Protein AF-A0A9D9VED2-F1 (afdb_monomer)

Nearest PDB structures (foldseek):
  8ybr-assembly1_C  TM=3.752E-01  e=8.261E-01  Pseudomonas syringae
  3rty-assembly4_H  TM=2.105E-01  e=1.474E+00  Drosophila melanogaster
  6ohh-assembly1_A  TM=1.531E-01  e=5.267E+00  synthetic construct

Mean predicted aligned error: 11.18 Å

Secondary structure (DSSP, 8-state):
--------S----B-SSS-BHHHHHHHHSGGG-SS-TTPEEEEEEEE----TT--PPPEEEEEEE-SSS-HHHHHHHHHHHHHHTT-EE---S---TTEEEEEEE-SSS-EEEEEEEEE-TT-TTS-SS--SS-EEEEEE-

Structure (mmCIF, N/CA/C/O backbone):
data_AF-A0A9D9VED2-F1
#
_entry.id   AF-A0A9D9VED2-F1
#
loop_
_atom_site.group_PDB
_atom_site.id
_atom_site.type_symbol
_atom_site.label_atom_id
_atom_site.label_alt_id
_atom_site.label_comp_id
_atom_site.label_asym_id
_atom_site.label_entity_id
_atom_site.label_seq_id
_atom_site.pdbx_PDB_ins_code
_atom_site.Cartn_x
_atom_site.Cartn_y
_atom_site.Cartn_z
_atom_site.occupancy
_atom_site.B_iso_or_equiv
_atom_site.auth_seq_id
_atom_site.auth_comp_id
_atom_site.auth_asym_id
_atom_site.auth_atom_id
_atom_site.pdbx_PDB_model_num
ATOM 1 N N . MET A 1 1 ? 31.893 -2.737 -38.305 1.00 35.03 1 MET A N 1
ATOM 2 C CA . MET A 1 1 ? 32.298 -2.049 -37.062 1.00 35.03 1 MET A CA 1
ATOM 3 C C . MET A 1 1 ? 31.353 -0.875 -36.892 1.00 35.03 1 MET A C 1
ATOM 5 O O . MET A 1 1 ? 31.390 0.013 -37.730 1.00 35.03 1 MET A O 1
ATOM 9 N N . ALA A 1 2 ? 30.441 -0.919 -35.923 1.00 29.81 2 ALA A N 1
ATOM 10 C CA . ALA A 1 2 ? 29.521 0.184 -35.650 1.00 29.81 2 ALA A CA 1
ATOM 11 C C . ALA A 1 2 ? 29.856 0.742 -34.266 1.00 29.81 2 ALA A C 1
ATOM 13 O O . ALA A 1 2 ? 29.994 -0.019 -33.311 1.00 29.81 2 ALA A O 1
ATOM 14 N N . ALA A 1 3 ? 30.094 2.050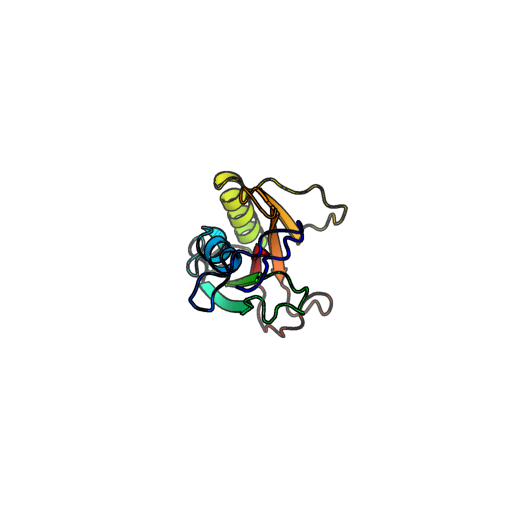 -34.223 1.00 29.94 3 ALA A N 1
ATOM 15 C CA . ALA A 1 3 ? 30.607 2.775 -33.077 1.00 29.94 3 ALA A CA 1
ATOM 16 C C . ALA A 1 3 ? 29.534 2.946 -31.995 1.00 29.94 3 ALA A C 1
ATOM 18 O O . ALA A 1 3 ? 28.410 3.363 -32.271 1.00 29.94 3 ALA A O 1
ATOM 19 N N . THR A 1 4 ? 29.923 2.645 -30.761 1.00 30.78 4 THR A N 1
ATOM 20 C CA . THR A 1 4 ? 29.185 2.950 -29.538 1.00 30.78 4 THR A CA 1
ATOM 21 C C . THR A 1 4 ? 29.166 4.464 -29.322 1.00 30.78 4 THR A C 1
ATOM 23 O O . THR A 1 4 ? 30.215 5.067 -29.102 1.00 30.78 4 THR A O 1
ATOM 26 N N . LEU A 1 5 ? 27.981 5.073 -29.347 1.00 32.12 5 LEU A N 1
ATOM 27 C CA . LEU A 1 5 ? 27.747 6.399 -28.776 1.00 32.12 5 LEU A CA 1
ATOM 28 C C . LEU A 1 5 ? 27.272 6.207 -27.334 1.00 32.12 5 LEU A C 1
ATOM 30 O O . LEU A 1 5 ? 26.149 5.778 -27.085 1.00 32.12 5 LEU A O 1
ATOM 34 N N . ILE A 1 6 ? 28.178 6.469 -26.394 1.00 38.44 6 ILE A N 1
ATOM 35 C CA . ILE A 1 6 ? 27.895 6.512 -24.960 1.00 38.44 6 ILE A CA 1
ATOM 36 C C . ILE A 1 6 ? 27.317 7.897 -24.672 1.00 38.44 6 ILE A C 1
ATOM 38 O O . ILE A 1 6 ? 28.040 8.888 -24.735 1.00 38.44 6 ILE A O 1
ATOM 42 N N . TYR A 1 7 ? 26.023 7.963 -24.368 1.00 33.22 7 TYR A N 1
ATOM 43 C CA . TYR A 1 7 ? 25.433 9.098 -23.665 1.00 33.22 7 TYR A CA 1
ATOM 44 C C . TYR A 1 7 ? 25.110 8.647 -22.241 1.00 33.22 7 TYR A C 1
ATOM 46 O O . TYR A 1 7 ? 24.286 7.761 -22.023 1.00 33.22 7 TYR A O 1
ATOM 54 N N . GLU A 1 8 ? 25.815 9.235 -21.276 1.00 38.09 8 GLU A N 1
ATOM 55 C CA . GLU A 1 8 ? 25.584 9.071 -19.843 1.00 38.09 8 GLU A CA 1
ATOM 56 C C . GLU A 1 8 ? 24.316 9.827 -19.423 1.00 38.09 8 GLU A C 1
ATOM 58 O O . GLU A 1 8 ? 24.372 10.955 -18.952 1.00 38.09 8 GLU A O 1
ATOM 63 N N . PHE A 1 9 ? 23.156 9.203 -19.591 1.00 34.84 9 PHE A N 1
ATOM 64 C CA . PHE A 1 9 ? 21.952 9.521 -18.827 1.00 34.84 9 PHE A CA 1
ATOM 65 C C . PHE A 1 9 ? 21.271 8.195 -18.492 1.00 34.84 9 PHE A C 1
ATOM 67 O O . PHE A 1 9 ? 20.938 7.446 -19.401 1.00 34.84 9 PHE A O 1
ATOM 74 N N . GLY A 1 10 ? 21.159 7.899 -17.191 1.00 36.31 10 GLY A N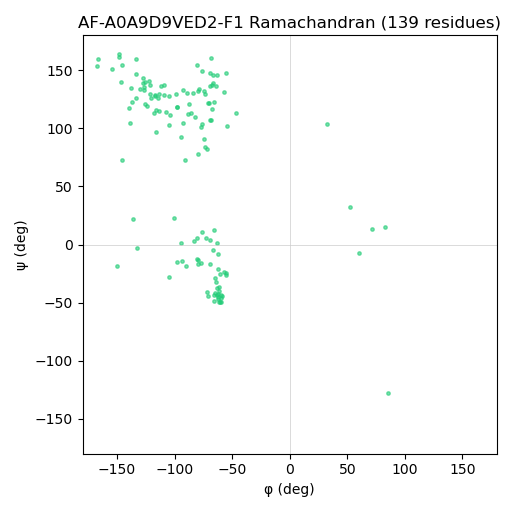 1
ATOM 75 C CA . GLY A 1 10 ? 20.376 6.820 -16.569 1.00 36.31 10 GLY A CA 1
ATOM 76 C C . GLY A 1 10 ? 20.216 5.528 -17.375 1.00 36.31 10 GLY A C 1
ATOM 77 O O . GLY A 1 10 ? 19.376 5.450 -18.265 1.00 36.31 10 GLY A O 1
ATOM 78 N N . ARG A 1 11 ? 20.960 4.472 -17.018 1.00 38.06 11 ARG A N 1
ATOM 79 C CA . ARG A 1 11 ? 20.731 3.119 -17.551 1.00 38.06 11 ARG A CA 1
ATOM 80 C C . ARG A 1 11 ? 19.270 2.704 -17.322 1.00 38.06 11 ARG A C 1
ATOM 82 O O . ARG A 1 11 ? 18.910 2.291 -16.225 1.00 38.06 11 ARG A O 1
ATOM 89 N N . ILE A 1 12 ? 18.445 2.777 -18.367 1.00 46.94 12 ILE A N 1
ATOM 90 C CA . ILE A 1 12 ? 17.149 2.101 -18.403 1.00 46.94 12 ILE A CA 1
ATOM 91 C C . ILE A 1 12 ? 17.449 0.632 -18.662 1.00 46.94 12 ILE A C 1
ATOM 93 O O . ILE A 1 12 ? 17.820 0.216 -19.760 1.00 46.94 12 ILE A O 1
ATOM 97 N N . ASP A 1 13 ? 17.336 -0.138 -17.596 1.00 44.59 13 ASP A N 1
ATOM 98 C CA . ASP A 1 13 ? 17.663 -1.550 -17.543 1.00 44.59 13 ASP A CA 1
ATOM 99 C C . ASP A 1 13 ? 16.484 -2.345 -18.150 1.00 44.59 13 ASP A C 1
ATOM 101 O O . ASP A 1 13 ? 15.595 -2.862 -17.463 1.00 44.59 13 ASP A O 1
ATOM 105 N N . MET A 1 14 ? 16.414 -2.349 -19.486 1.00 44.16 14 MET A N 1
ATOM 106 C CA . MET A 1 14 ? 15.484 -3.183 -20.246 1.00 44.16 14 MET A CA 1
ATOM 107 C C . MET A 1 14 ? 16.032 -4.609 -20.267 1.00 44.16 14 MET A C 1
ATOM 109 O O . MET A 1 14 ? 16.951 -4.931 -21.022 1.00 44.16 14 MET A O 1
ATOM 113 N N . GLY A 1 15 ? 15.475 -5.480 -19.424 1.00 40.00 15 GLY A N 1
ATOM 114 C CA . GLY A 1 15 ? 15.687 -6.915 -19.568 1.00 40.00 15 GLY A CA 1
ATOM 115 C C . GLY A 1 15 ? 15.285 -7.368 -20.977 1.00 40.00 15 GLY A C 1
ATOM 116 O O . GLY A 1 15 ? 14.347 -6.839 -21.566 1.00 40.00 15 GLY A O 1
ATOM 117 N N . ILE A 1 16 ? 15.974 -8.378 -21.510 1.00 40.00 16 ILE A N 1
ATOM 118 C CA . ILE A 1 16 ? 15.874 -8.881 -22.900 1.00 40.00 16 ILE A CA 1
ATOM 119 C C . ILE A 1 16 ? 14.490 -9.524 -23.223 1.00 40.00 16 ILE A C 1
ATOM 121 O O . ILE A 1 16 ? 14.299 -10.147 -24.259 1.00 40.00 16 ILE A O 1
ATOM 125 N N . TRP A 1 17 ? 13.479 -9.338 -22.370 1.00 43.38 17 TRP A N 1
ATOM 126 C CA . TRP A 1 17 ? 12.126 -9.880 -22.507 1.00 43.38 17 TRP A CA 1
ATOM 127 C C . TRP A 1 17 ? 11.082 -8.898 -21.958 1.00 43.38 17 TRP A C 1
ATOM 129 O O . TRP A 1 17 ? 10.551 -9.126 -20.880 1.00 43.38 17 TRP A O 1
ATOM 139 N N . GLY A 1 18 ? 10.822 -7.790 -22.661 1.00 53.09 18 GLY A N 1
ATOM 140 C CA . GLY A 1 18 ? 9.582 -6.988 -22.574 1.00 53.09 18 GLY A CA 1
ATOM 141 C C . GLY A 1 18 ? 9.167 -6.348 -21.234 1.00 53.09 18 GLY A C 1
ATOM 142 O O . GLY A 1 18 ? 8.221 -5.571 -21.225 1.00 53.09 18 GLY A O 1
ATOM 143 N N . GLU A 1 19 ? 9.837 -6.631 -20.118 1.00 63.28 19 GLU A N 1
ATOM 144 C CA . GLU A 1 19 ? 9.519 -6.119 -18.783 1.00 63.28 19 GLU A CA 1
ATOM 145 C C . GLU A 1 19 ? 10.712 -5.330 -18.228 1.00 63.28 19 GLU A C 1
ATOM 147 O O . GLU A 1 19 ? 11.836 -5.844 -18.159 1.00 63.28 19 GLU A O 1
ATOM 152 N N . SER A 1 20 ? 10.469 -4.081 -17.819 1.00 72.50 20 SER A N 1
ATOM 153 C CA . SER A 1 20 ? 11.493 -3.233 -17.209 1.00 72.50 20 SER A CA 1
ATOM 154 C C . SER A 1 20 ? 11.915 -3.783 -15.844 1.00 72.50 20 SER A C 1
ATOM 156 O O . SER A 1 20 ? 11.097 -4.319 -15.090 1.00 72.50 20 SER A O 1
ATOM 158 N N . ASN A 1 21 ? 13.192 -3.617 -15.477 1.00 74.25 21 ASN A N 1
ATOM 159 C CA . ASN A 1 21 ? 13.644 -3.962 -14.123 1.00 74.25 21 ASN A CA 1
ATOM 160 C C . ASN A 1 21 ? 12.852 -3.210 -13.042 1.00 74.25 21 ASN A C 1
ATOM 162 O O . ASN A 1 21 ? 12.697 -3.721 -11.935 1.00 74.25 21 ASN A O 1
ATOM 166 N N . SER A 1 22 ? 12.270 -2.061 -13.388 1.00 75.88 22 SER A N 1
ATOM 167 C CA . SER A 1 22 ? 11.378 -1.318 -12.510 1.00 75.88 22 SER A CA 1
ATOM 168 C C . SER A 1 22 ? 10.083 -2.034 -12.185 1.00 75.88 22 SER A C 1
ATOM 170 O O . SER A 1 22 ? 9.780 -2.194 -11.008 1.00 75.88 22 SER A O 1
ATOM 172 N N . MET A 1 23 ? 9.371 -2.573 -13.175 1.00 81.62 23 MET A N 1
ATOM 173 C CA . MET A 1 23 ? 8.160 -3.354 -12.896 1.00 81.62 23 MET A CA 1
ATOM 174 C C . MET A 1 23 ? 8.449 -4.590 -12.045 1.00 81.62 23 MET A C 1
ATOM 176 O O . MET A 1 23 ? 7.678 -4.912 -11.141 1.00 81.62 23 MET A O 1
ATOM 180 N N . LYS A 1 24 ? 9.598 -5.242 -12.264 1.00 80.75 24 LYS A N 1
ATOM 181 C CA . LYS A 1 24 ? 10.028 -6.376 -11.433 1.00 80.75 24 LYS A CA 1
ATOM 182 C C . LYS A 1 24 ? 10.240 -5.973 -9.980 1.00 80.75 24 LYS A C 1
ATOM 184 O O . LYS A 1 24 ? 9.826 -6.704 -9.086 1.00 80.75 24 LYS A O 1
ATOM 189 N N . GLN A 1 25 ? 10.868 -4.822 -9.740 1.00 80.81 25 GLN A N 1
ATOM 190 C CA . GLN A 1 25 ? 11.063 -4.303 -8.387 1.00 80.81 25 GLN A CA 1
ATOM 191 C C . GLN A 1 25 ? 9.737 -3.923 -7.725 1.00 80.81 25 GLN A C 1
ATOM 193 O O . GLN A 1 25 ? 9.526 -4.294 -6.574 1.00 80.81 25 GLN A O 1
ATOM 198 N N . LEU A 1 26 ? 8.830 -3.260 -8.451 1.00 85.31 26 LEU A N 1
ATOM 199 C CA . LEU A 1 26 ? 7.509 -2.898 -7.930 1.00 85.31 26 LEU A CA 1
ATOM 200 C C . LEU A 1 26 ? 6.717 -4.147 -7.524 1.00 85.31 26 LEU A C 1
ATOM 202 O O . LEU A 1 26 ? 6.248 -4.230 -6.395 1.00 85.31 26 LEU A O 1
ATOM 206 N N . ARG A 1 27 ? 6.642 -5.161 -8.395 1.00 86.12 27 ARG A N 1
ATOM 207 C CA . ARG A 1 27 ? 5.948 -6.434 -8.116 1.00 86.12 27 ARG A CA 1
ATOM 208 C C . ARG A 1 27 ? 6.585 -7.243 -6.988 1.00 86.12 27 ARG A C 1
ATOM 210 O O . ARG A 1 27 ? 5.897 -8.021 -6.330 1.00 86.12 27 ARG A O 1
ATOM 217 N N . ALA A 1 28 ? 7.893 -7.100 -6.789 1.00 86.62 28 ALA A N 1
ATOM 218 C CA . ALA A 1 28 ? 8.608 -7.769 -5.711 1.00 86.62 28 ALA A CA 1
ATOM 219 C C . ALA A 1 28 ? 8.384 -7.104 -4.342 1.00 86.62 28 ALA A C 1
ATOM 221 O O . ALA A 1 28 ? 8.673 -7.739 -3.323 1.00 86.62 28 ALA A O 1
ATOM 222 N N . ASP A 1 29 ? 7.882 -5.863 -4.286 1.00 88.00 29 ASP A N 1
ATOM 223 C CA . ASP A 1 29 ? 7.624 -5.211 -3.005 1.00 88.00 29 ASP A CA 1
ATOM 224 C C . ASP A 1 29 ? 6.469 -5.910 -2.255 1.00 88.00 29 ASP A C 1
ATOM 226 O O . ASP A 1 29 ? 5.443 -6.248 -2.856 1.00 88.00 29 ASP A O 1
ATOM 230 N N . PRO A 1 30 ? 6.587 -6.133 -0.931 1.00 87.31 30 PRO A N 1
ATOM 231 C CA . PRO A 1 30 ? 5.531 -6.763 -0.141 1.00 87.31 30 PRO A CA 1
ATOM 232 C C . PRO A 1 30 ? 4.164 -6.072 -0.230 1.00 87.31 30 PRO A C 1
ATOM 234 O O . PRO A 1 30 ? 3.145 -6.743 -0.059 1.00 87.31 30 PRO A O 1
ATOM 237 N N . LEU A 1 31 ? 4.125 -4.768 -0.519 1.00 89.62 31 LEU A N 1
ATOM 238 C CA . LEU A 1 31 ? 2.891 -3.994 -0.680 1.00 89.62 31 LEU A CA 1
ATOM 239 C C . LEU A 1 31 ? 2.222 -4.170 -2.049 1.00 89.62 31 LEU A C 1
ATOM 241 O O . LEU A 1 31 ? 1.051 -3.828 -2.201 1.00 89.62 31 LEU A O 1
ATOM 245 N N . ALA A 1 32 ? 2.917 -4.754 -3.028 1.00 86.38 32 ALA A N 1
ATOM 246 C CA . ALA A 1 32 ? 2.342 -5.133 -4.317 1.00 86.38 32 ALA A CA 1
ATOM 247 C C . ALA A 1 32 ? 1.617 -6.490 -4.271 1.00 86.38 32 ALA A C 1
ATOM 249 O O . ALA A 1 32 ? 1.140 -6.987 -5.291 1.00 86.38 32 ALA A O 1
ATOM 250 N N . LYS A 1 33 ? 1.528 -7.142 -3.108 1.00 87.44 33 LYS A N 1
ATOM 251 C CA . LYS A 1 33 ? 0.828 -8.424 -3.002 1.00 87.44 33 LYS A CA 1
ATOM 252 C C . LYS A 1 33 ? -0.677 -8.241 -3.171 1.00 87.44 33 LYS A C 1
ATOM 254 O O . LYS A 1 33 ? -1.292 -7.381 -2.553 1.00 87.44 33 LYS A O 1
ATOM 259 N N . LYS A 1 34 ? -1.280 -9.143 -3.948 1.00 82.00 34 LYS A N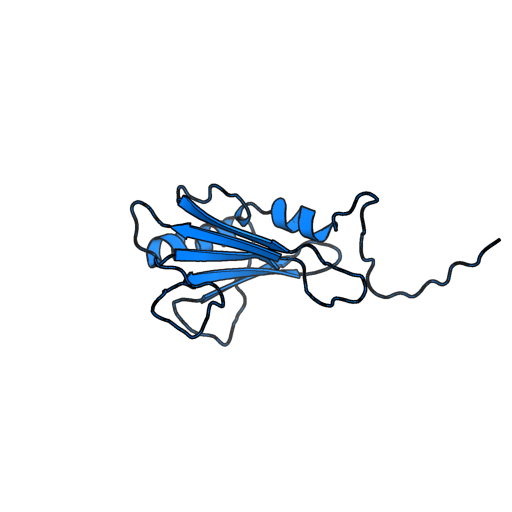 1
ATOM 260 C CA . LYS A 1 34 ? -2.736 -9.225 -4.160 1.00 82.00 34 LYS A CA 1
ATOM 261 C C . LYS A 1 34 ? -3.506 -9.685 -2.917 1.00 82.00 34 LYS A C 1
ATOM 263 O O . LYS A 1 34 ? -4.712 -9.489 -2.841 1.00 82.00 34 LYS A O 1
ATOM 268 N N . ASP A 1 35 ? -2.809 -10.273 -1.950 1.00 82.81 35 ASP A N 1
ATOM 269 C CA . ASP A 1 35 ? -3.316 -10.565 -0.611 1.00 82.81 35 ASP A CA 1
ATOM 270 C C . ASP A 1 35 ? -2.499 -9.746 0.395 1.00 82.81 35 ASP A C 1
ATOM 272 O O . ASP A 1 35 ? -1.369 -10.106 0.741 1.00 82.81 35 ASP A O 1
ATOM 276 N N . LEU A 1 36 ? -3.042 -8.590 0.783 1.00 87.38 36 LEU A N 1
ATOM 277 C CA . LEU A 1 36 ? -2.397 -7.646 1.687 1.00 87.38 36 LEU A CA 1
ATOM 278 C C . LEU A 1 36 ? -3.187 -7.567 2.993 1.00 87.38 36 LEU A C 1
ATOM 280 O O . LEU A 1 36 ? -4.330 -7.111 3.014 1.00 87.38 36 LEU A O 1
ATOM 284 N N . LEU A 1 37 ? -2.560 -8.003 4.091 1.00 90.38 37 LEU A N 1
ATOM 285 C CA . LEU A 1 37 ? -3.080 -7.881 5.462 1.00 90.38 37 LEU A CA 1
ATOM 286 C C . LEU A 1 37 ? -4.515 -8.430 5.643 1.00 90.38 37 LEU A C 1
ATOM 288 O O . LEU A 1 37 ? -5.299 -7.916 6.444 1.00 90.38 37 LEU A O 1
ATOM 292 N N . GLY A 1 38 ? -4.876 -9.476 4.888 1.00 86.38 38 GLY A N 1
ATOM 293 C CA . GLY A 1 38 ? -6.198 -10.111 4.938 1.00 86.38 38 GLY A CA 1
ATOM 2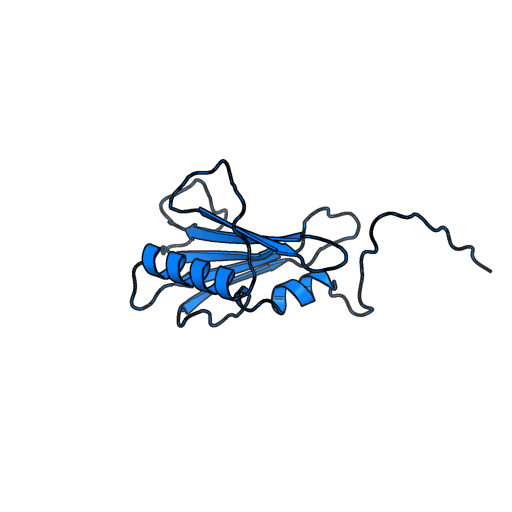94 C C . GLY A 1 38 ? -7.335 -9.270 4.344 1.00 86.38 38 GLY A C 1
ATOM 295 O O . GLY A 1 38 ? -8.512 -9.582 4.562 1.00 86.38 38 GLY A O 1
ATOM 296 N N . MET A 1 39 ? -7.013 -8.198 3.615 1.00 89.06 39 MET A N 1
ATOM 297 C CA . MET A 1 39 ? -7.988 -7.400 2.875 1.00 89.06 39 MET A CA 1
ATOM 298 C C . MET A 1 39 ? -8.339 -8.055 1.535 1.00 89.06 39 MET A C 1
ATOM 300 O O . MET A 1 39 ? -7.558 -8.811 0.962 1.00 89.06 39 MET A O 1
ATOM 304 N N . VAL A 1 40 ? -9.530 -7.760 1.011 1.00 88.75 40 VAL A N 1
ATOM 305 C CA . VAL A 1 40 ? -9.959 -8.271 -0.300 1.00 88.75 40 VAL A CA 1
ATOM 306 C C . VAL A 1 40 ? -9.488 -7.329 -1.387 1.00 88.75 40 VAL A C 1
ATOM 308 O O . VAL A 1 40 ? -9.901 -6.174 -1.403 1.00 88.75 40 VAL A O 1
ATOM 311 N N . LEU A 1 41 ? -8.689 -7.827 -2.325 1.00 88.56 41 LEU A N 1
ATOM 312 C CA . LEU A 1 41 ? -8.401 -7.104 -3.557 1.00 88.56 41 LEU A CA 1
ATOM 313 C C . LEU A 1 41 ? -9.679 -6.971 -4.392 1.00 88.56 41 LEU A C 1
ATOM 315 O O . LEU A 1 41 ? -10.299 -7.975 -4.743 1.00 88.56 41 LEU A O 1
ATOM 319 N N . ILE A 1 42 ? -10.056 -5.736 -4.713 1.00 87.25 42 ILE A N 1
ATOM 320 C CA . ILE A 1 42 ? -11.216 -5.435 -5.564 1.00 87.25 42 ILE A CA 1
ATOM 321 C C . ILE A 1 42 ? -10.803 -5.001 -6.972 1.00 87.25 42 ILE A C 1
ATOM 323 O O . ILE A 1 42 ? -11.549 -5.236 -7.918 1.00 87.25 42 ILE A O 1
ATOM 327 N N . GLN A 1 43 ? -9.614 -4.413 -7.123 1.00 84.56 43 GLN A N 1
ATOM 328 C CA . GLN A 1 43 ? -9.052 -4.025 -8.414 1.00 84.56 43 GLN A CA 1
ATOM 329 C C . GLN A 1 43 ? -7.526 -3.982 -8.338 1.00 84.56 43 GLN A C 1
ATOM 331 O O . GLN A 1 43 ? -6.949 -3.717 -7.283 1.00 84.56 43 GLN A O 1
ATOM 336 N N . SER A 1 44 ? -6.889 -4.240 -9.475 1.00 84.94 44 SER A N 1
ATOM 337 C CA . SER A 1 44 ? -5.453 -4.133 -9.688 1.00 84.94 44 SER A CA 1
ATOM 338 C C . SER A 1 44 ? -5.222 -3.478 -11.040 1.00 84.94 44 SER A C 1
ATOM 340 O O . SER A 1 44 ? -5.910 -3.827 -12.001 1.00 84.94 44 SER A O 1
ATOM 342 N N . ASP A 1 45 ? -4.303 -2.524 -11.080 1.00 84.12 45 ASP A N 1
ATOM 343 C CA . ASP A 1 45 ? -3.836 -1.882 -12.299 1.00 84.12 45 ASP A CA 1
ATOM 344 C C . ASP A 1 45 ? -2.308 -1.905 -12.307 1.00 84.12 45 ASP A C 1
ATOM 346 O O . ASP A 1 45 ? -1.656 -1.668 -11.287 1.00 84.12 45 ASP A O 1
ATOM 350 N N . GLU A 1 46 ? -1.739 -2.278 -13.442 1.00 83.88 46 GLU A N 1
ATOM 351 C CA . GLU A 1 46 ? -0.302 -2.439 -13.613 1.00 83.88 46 GLU A CA 1
ATOM 352 C C . GLU A 1 46 ? 0.070 -1.872 -14.978 1.00 83.88 46 GLU A C 1
ATOM 354 O O . GLU A 1 46 ? -0.154 -2.514 -16.008 1.00 83.88 46 GLU A O 1
ATOM 359 N N . GLU A 1 47 ? 0.668 -0.686 -14.988 1.00 77.25 47 GLU A N 1
ATOM 360 C CA . GLU A 1 47 ? 1.114 -0.049 -16.220 1.00 77.25 47 GLU A CA 1
ATOM 361 C C . GLU A 1 47 ? 2.642 -0.153 -16.328 1.00 77.25 47 GLU A C 1
ATOM 363 O O . GLU A 1 47 ? 3.379 0.576 -15.652 1.00 77.25 47 GLU A O 1
ATOM 368 N N . PRO A 1 48 ? 3.160 -1.079 -17.161 1.00 71.06 48 PRO A N 1
ATOM 369 C CA . PRO A 1 48 ? 4.572 -1.083 -17.506 1.00 71.06 48 PRO A CA 1
ATOM 370 C C . PRO A 1 48 ? 4.881 0.137 -18.382 1.00 71.06 48 PRO A C 1
ATOM 372 O O . PRO A 1 48 ? 4.044 0.528 -19.193 1.00 71.06 48 PRO A O 1
ATOM 375 N N . ASN A 1 49 ? 6.091 0.702 -18.282 1.00 65.44 49 ASN A N 1
ATOM 376 C CA . ASN A 1 49 ? 6.546 1.768 -19.191 1.00 65.44 49 ASN A CA 1
ATOM 377 C C . ASN A 1 49 ? 6.240 1.396 -20.647 1.00 65.44 49 ASN A C 1
ATOM 379 O O . ASN A 1 49 ? 6.828 0.446 -21.168 1.00 65.44 49 ASN A O 1
ATOM 383 N N . GLN A 1 50 ? 5.327 2.125 -21.295 1.00 53.38 50 GLN A N 1
ATOM 384 C CA . GLN A 1 50 ? 4.823 1.724 -22.610 1.00 53.38 50 GLN A CA 1
ATOM 385 C C . GLN A 1 50 ? 5.774 2.082 -23.767 1.00 53.38 50 GLN A C 1
ATOM 387 O O . GLN A 1 50 ? 5.665 1.484 -24.836 1.00 53.38 50 GLN A O 1
ATOM 392 N N . SER A 1 51 ? 6.759 2.977 -23.583 1.00 51.16 51 SER A N 1
ATOM 393 C CA . SER A 1 51 ? 7.725 3.327 -24.639 1.00 51.16 51 SER A CA 1
ATOM 394 C C . SER A 1 51 ? 8.943 4.116 -24.133 1.00 51.16 51 SER A C 1
ATOM 396 O O . SER A 1 51 ? 8.870 4.788 -23.112 1.00 51.16 51 SER A O 1
ATOM 398 N N . PHE A 1 52 ? 10.045 4.118 -24.902 1.00 44.62 52 PHE A N 1
ATOM 399 C CA . PHE A 1 52 ? 11.216 5.006 -24.723 1.00 44.62 52 PHE A CA 1
ATOM 400 C C . PHE A 1 52 ? 10.846 6.503 -24.723 1.00 44.62 52 PHE A C 1
ATOM 402 O O . PHE A 1 52 ? 11.575 7.317 -24.163 1.00 44.62 52 PHE A O 1
ATOM 409 N N . MET A 1 53 ? 9.725 6.860 -25.360 1.00 49.41 53 MET A N 1
ATOM 410 C CA . MET A 1 53 ? 9.218 8.236 -25.440 1.00 49.41 53 MET A CA 1
ATOM 411 C C . MET A 1 53 ? 8.195 8.579 -24.347 1.00 49.41 53 MET A C 1
ATOM 413 O O . MET A 1 53 ? 7.898 9.759 -24.159 1.00 49.41 53 MET A O 1
ATOM 417 N N . ASP A 1 54 ? 7.656 7.583 -23.638 1.00 49.41 54 ASP A N 1
ATOM 418 C CA . ASP A 1 54 ? 6.687 7.815 -22.571 1.00 49.41 54 ASP A CA 1
ATOM 419 C C . ASP A 1 54 ? 7.421 8.031 -21.250 1.00 49.41 54 ASP A C 1
ATOM 421 O O . ASP A 1 54 ? 8.027 7.127 -20.682 1.00 49.41 54 ASP A O 1
ATOM 425 N N . LEU A 1 55 ? 7.340 9.263 -20.746 1.00 52.06 55 LEU A N 1
ATOM 426 C CA . LEU A 1 55 ? 7.874 9.677 -19.445 1.00 52.06 55 LEU A CA 1
ATOM 427 C C . LEU A 1 55 ? 7.052 9.143 -18.259 1.00 52.06 55 LEU A C 1
ATOM 429 O O . LEU A 1 55 ? 7.304 9.542 -17.120 1.00 52.06 55 LEU A O 1
ATOM 433 N N . GLN A 1 56 ? 6.042 8.301 -18.496 1.00 59.31 56 GLN A N 1
ATOM 434 C CA . GLN A 1 56 ? 5.269 7.735 -17.399 1.00 59.31 56 GLN A CA 1
ATOM 435 C C . GLN A 1 56 ? 6.124 6.735 -16.632 1.00 59.31 56 GLN A C 1
ATOM 437 O O . GLN A 1 56 ? 6.656 5.783 -17.193 1.00 59.31 56 GLN A O 1
ATOM 442 N N . THR A 1 57 ? 6.272 7.003 -15.338 1.00 71.25 57 THR A N 1
ATOM 443 C CA . THR A 1 57 ? 6.898 6.103 -14.376 1.00 71.25 57 THR A CA 1
ATOM 444 C C . THR A 1 57 ? 6.048 4.834 -14.270 1.00 71.25 57 THR A C 1
ATOM 446 O O . THR A 1 57 ? 4.818 4.947 -14.200 1.00 71.25 57 THR A O 1
ATOM 449 N N . PRO A 1 58 ? 6.669 3.643 -14.256 1.00 78.06 58 PRO A N 1
ATOM 450 C CA . PRO A 1 58 ? 5.914 2.406 -14.160 1.00 78.06 58 PRO A CA 1
ATOM 451 C C . PRO A 1 58 ? 5.189 2.387 -12.820 1.00 78.06 58 PRO A C 1
ATOM 453 O O . PRO A 1 58 ? 5.719 2.903 -11.836 1.00 78.06 58 PRO A O 1
ATOM 456 N N . HIS A 1 59 ? 3.991 1.812 -12.764 1.00 81.31 59 HIS A N 1
ATOM 457 C CA . HIS A 1 59 ? 3.253 1.780 -11.508 1.00 81.31 59 HIS A CA 1
ATOM 458 C C . HIS A 1 59 ? 2.423 0.522 -11.303 1.00 81.31 59 HIS A C 1
ATOM 460 O O . HIS A 1 59 ? 2.012 -0.158 -12.244 1.00 81.31 59 HIS A O 1
ATOM 466 N N . VAL A 1 60 ? 2.194 0.230 -10.024 1.00 85.19 60 VAL A N 1
ATOM 467 C CA . VAL A 1 60 ? 1.304 -0.828 -9.550 1.00 85.19 60 VAL A CA 1
ATOM 468 C C . VAL A 1 60 ? 0.315 -0.205 -8.580 1.00 85.19 60 VAL A C 1
ATOM 470 O O . VAL A 1 60 ? 0.709 0.352 -7.555 1.00 85.19 60 VAL A O 1
ATOM 473 N N . ASP A 1 61 ? -0.967 -0.319 -8.901 1.00 87.25 61 ASP A N 1
ATOM 474 C CA . ASP A 1 61 ? -2.074 0.149 -8.085 1.00 87.25 61 ASP A CA 1
ATOM 475 C C . ASP A 1 61 ? -2.949 -1.022 -7.643 1.00 87.25 61 ASP A C 1
ATOM 477 O O . ASP A 1 61 ? -3.424 -1.820 -8.450 1.00 87.25 61 ASP A O 1
ATOM 481 N N . HIS A 1 62 ? -3.214 -1.099 -6.343 1.00 89.12 62 HIS A N 1
ATOM 482 C CA . HIS A 1 62 ? -4.135 -2.069 -5.767 1.00 89.12 62 HIS A CA 1
ATOM 483 C C . HIS A 1 62 ? -5.181 -1.383 -4.906 1.00 89.12 62 HIS A C 1
ATOM 485 O O . HIS A 1 62 ? -4.850 -0.572 -4.043 1.00 89.12 62 HIS A O 1
ATOM 491 N N . TRP A 1 63 ? -6.441 -1.762 -5.102 1.00 89.62 63 TRP A N 1
ATOM 492 C CA . TRP A 1 63 ? -7.560 -1.314 -4.283 1.00 89.62 63 TRP A CA 1
ATOM 493 C C . TRP A 1 63 ? -8.053 -2.465 -3.425 1.00 89.62 63 TRP A C 1
ATOM 495 O O . TRP A 1 63 ? -8.357 -3.550 -3.931 1.00 89.62 63 TRP A O 1
ATOM 505 N N . PHE A 1 64 ? -8.161 -2.210 -2.127 1.00 88.88 64 PHE A N 1
ATOM 506 C CA . PHE A 1 64 ? -8.515 -3.203 -1.128 1.00 88.88 64 PHE A CA 1
ATOM 507 C C . PHE A 1 64 ? -9.769 -2.811 -0.352 1.00 88.88 64 PHE A C 1
ATOM 509 O O . PHE A 1 64 ? -9.920 -1.673 0.098 1.00 88.88 64 PHE A O 1
ATOM 516 N N . LEU A 1 65 ? -10.645 -3.789 -0.139 1.00 88.38 65 LEU A N 1
ATOM 517 C CA . LEU A 1 65 ? -11.782 -3.691 0.762 1.00 88.38 65 LEU A CA 1
ATOM 518 C C . LEU A 1 65 ? -11.424 -4.337 2.113 1.00 88.38 65 LEU A C 1
ATOM 520 O O . LEU A 1 65 ? -11.165 -5.550 2.163 1.00 88.38 65 LEU A O 1
ATOM 524 N N . PRO A 1 66 ? -11.428 -3.577 3.222 1.00 85.69 66 PRO A N 1
ATOM 525 C CA . PRO A 1 66 ? -11.267 -4.161 4.543 1.00 85.69 66 PRO A CA 1
ATOM 526 C C . PRO A 1 66 ? -12.524 -4.950 4.927 1.00 85.69 66 PRO A C 1
ATOM 528 O O . PRO A 1 66 ? -13.625 -4.411 4.965 1.00 85.69 66 PRO A O 1
ATOM 531 N N . LYS A 1 67 ? -12.371 -6.250 5.210 1.00 78.81 67 LYS A N 1
ATOM 532 C CA . LYS A 1 67 ? -13.503 -7.137 5.540 1.00 78.81 67 LYS A CA 1
ATOM 533 C C . LYS A 1 67 ? -14.114 -6.872 6.919 1.00 78.81 67 LYS A C 1
ATOM 535 O O . LYS A 1 67 ? -15.327 -6.924 7.055 1.00 78.81 67 LYS A O 1
ATOM 540 N N . ASN A 1 68 ? -13.274 -6.620 7.925 1.00 84.88 68 ASN A N 1
ATOM 541 C CA . ASN A 1 68 ? -13.666 -6.621 9.343 1.00 84.88 68 ASN A CA 1
ATOM 542 C C . ASN A 1 68 ? -13.093 -5.428 10.132 1.00 84.88 68 ASN A C 1
ATOM 544 O O . ASN A 1 68 ? -12.914 -5.531 11.342 1.00 84.88 68 ASN A O 1
ATOM 548 N N . LYS A 1 69 ? -12.719 -4.337 9.459 1.00 87.00 69 LYS A N 1
ATOM 549 C CA . LYS A 1 69 ? -12.089 -3.164 10.088 1.00 87.00 69 LYS A CA 1
ATOM 550 C C . LYS A 1 69 ? -12.471 -1.885 9.354 1.00 87.00 69 LYS A C 1
ATOM 552 O O . LYS A 1 69 ? -12.920 -1.953 8.206 1.00 87.00 69 LYS A O 1
ATOM 557 N N . SER A 1 70 ? -12.305 -0.735 9.998 1.00 88.94 70 SER A N 1
ATOM 558 C CA . SER A 1 70 ? -12.532 0.554 9.344 1.00 88.94 70 SER A CA 1
ATOM 559 C C . SER A 1 70 ? -11.467 0.822 8.268 1.00 88.94 70 SER A C 1
ATOM 561 O O . SER A 1 70 ? -10.391 0.222 8.259 1.00 88.94 70 SER A O 1
ATOM 563 N N . LEU A 1 71 ? -11.750 1.735 7.335 1.00 87.19 71 LEU A N 1
ATOM 564 C CA . LEU A 1 71 ? -10.772 2.151 6.317 1.00 87.19 71 LEU A CA 1
ATOM 565 C C . LEU A 1 71 ? -9.554 2.838 6.940 1.00 87.19 71 LEU A C 1
ATOM 567 O O . LEU A 1 71 ? -8.448 2.721 6.422 1.00 87.19 71 LEU A O 1
ATOM 571 N N . GLU A 1 72 ? -9.761 3.543 8.050 1.00 88.00 72 GLU A N 1
ATOM 572 C CA . GLU A 1 72 ? -8.712 4.240 8.792 1.00 88.00 72 GLU A CA 1
ATOM 573 C C . GLU A 1 72 ? -7.793 3.239 9.492 1.00 88.00 72 GLU A C 1
ATOM 575 O O . GLU A 1 72 ? -6.574 3.353 9.381 1.00 88.00 72 GLU A O 1
ATOM 580 N N . GLU A 1 73 ? -8.367 2.212 10.128 1.00 89.75 73 GLU A N 1
ATOM 581 C CA . GLU A 1 73 ? -7.620 1.099 10.724 1.00 89.75 73 GLU A CA 1
ATOM 582 C C . GLU A 1 73 ? -6.844 0.328 9.655 1.00 89.75 73 GLU A C 1
ATOM 584 O O . GLU A 1 73 ? -5.649 0.085 9.807 1.00 89.75 73 GLU A O 1
ATOM 589 N N . ALA A 1 74 ? -7.493 0.002 8.533 1.00 89.88 74 ALA A N 1
ATOM 590 C CA . ALA A 1 74 ? -6.848 -0.661 7.405 1.00 89.88 74 ALA A CA 1
ATOM 591 C C . ALA A 1 74 ? -5.683 0.161 6.841 1.00 89.88 74 ALA A C 1
ATOM 593 O O . ALA A 1 74 ? -4.593 -0.368 6.638 1.00 89.88 74 ALA A O 1
ATOM 594 N N . ARG A 1 75 ? -5.882 1.467 6.632 1.00 89.12 75 ARG A N 1
ATOM 595 C CA . ARG A 1 75 ? -4.823 2.370 6.171 1.00 89.12 75 ARG A CA 1
ATOM 596 C C . ARG A 1 75 ? -3.677 2.447 7.178 1.00 89.12 75 ARG A C 1
ATOM 598 O O . ARG A 1 75 ? -2.524 2.367 6.767 1.00 89.12 75 ARG A O 1
ATOM 605 N N . ALA A 1 76 ? -3.971 2.591 8.468 1.00 90.00 76 ALA A N 1
ATOM 606 C CA . ALA A 1 76 ? -2.951 2.648 9.511 1.00 90.00 76 ALA A CA 1
ATOM 607 C C . ALA A 1 76 ? -2.124 1.355 9.570 1.00 90.00 76 ALA A C 1
ATOM 609 O O . ALA A 1 76 ? -0.902 1.415 9.691 1.00 90.00 76 ALA A O 1
ATOM 610 N N . GLU A 1 77 ? -2.760 0.192 9.418 1.00 92.31 77 GLU A N 1
ATOM 611 C CA . GLU A 1 77 ? -2.053 -1.087 9.337 1.00 92.31 77 GLU A CA 1
ATOM 612 C C . GLU A 1 77 ? -1.163 -1.194 8.095 1.00 92.31 77 GLU A C 1
ATOM 614 O O . GLU A 1 77 ? -0.032 -1.660 8.208 1.00 92.31 77 GLU A O 1
ATOM 619 N N . VAL A 1 78 ? -1.631 -0.739 6.927 1.00 91.25 78 VAL A N 1
ATOM 620 C CA . VAL A 1 78 ? -0.809 -0.713 5.704 1.00 91.25 78 VAL A CA 1
ATOM 621 C C . VAL A 1 78 ? 0.394 0.213 5.875 1.00 91.25 78 VAL A C 1
ATOM 623 O O . VAL A 1 78 ? 1.499 -0.164 5.499 1.00 91.25 78 VAL A O 1
ATOM 626 N N . ILE A 1 79 ? 0.206 1.396 6.468 1.00 90.44 79 ILE A N 1
ATOM 627 C CA . ILE A 1 79 ? 1.296 2.342 6.755 1.00 90.44 79 ILE A CA 1
ATOM 628 C C . ILE A 1 79 ? 2.314 1.707 7.699 1.00 90.44 79 ILE A C 1
ATOM 630 O O . ILE A 1 79 ? 3.504 1.696 7.398 1.00 90.44 79 ILE A O 1
ATOM 634 N N . LYS A 1 80 ? 1.846 1.117 8.801 1.00 91.94 80 LYS A N 1
ATOM 635 C CA . LYS A 1 80 ? 2.715 0.431 9.756 1.00 91.94 80 LYS A CA 1
ATOM 636 C C . LYS A 1 80 ? 3.490 -0.704 9.083 1.00 91.94 80 LYS A C 1
ATOM 638 O O . LYS A 1 80 ? 4.695 -0.822 9.270 1.00 91.94 80 LYS A O 1
ATOM 643 N N . TYR A 1 81 ? 2.817 -1.506 8.260 1.00 92.56 81 TYR A N 1
ATOM 644 C CA . TYR A 1 81 ? 3.456 -2.578 7.503 1.00 92.56 81 TYR A CA 1
ATOM 645 C C . TYR A 1 81 ? 4.488 -2.040 6.502 1.00 92.56 81 TYR A C 1
ATOM 647 O O . TYR A 1 81 ? 5.549 -2.638 6.336 1.00 92.56 81 TYR A O 1
ATOM 655 N N . ALA A 1 82 ? 4.222 -0.901 5.860 1.00 90.69 82 ALA A N 1
ATOM 656 C CA . ALA A 1 82 ? 5.189 -0.235 4.997 1.00 90.69 82 ALA A CA 1
ATOM 657 C C . ALA A 1 82 ? 6.440 0.182 5.788 1.00 90.69 82 ALA A C 1
ATOM 659 O O . ALA A 1 82 ? 7.558 -0.156 5.399 1.00 90.69 82 ALA A O 1
ATOM 660 N N . GLU A 1 83 ? 6.266 0.852 6.925 1.00 90.12 83 GLU A N 1
ATOM 661 C CA . GLU A 1 83 ? 7.369 1.282 7.794 1.00 90.12 83 GLU A CA 1
ATOM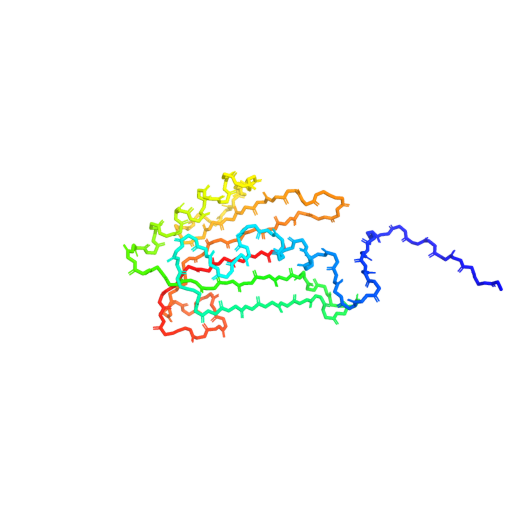 662 C C . GLU A 1 83 ? 8.206 0.088 8.286 1.00 90.12 83 GLU A C 1
ATOM 664 O O . GLU A 1 83 ? 9.434 0.105 8.188 1.00 90.12 83 GLU A O 1
ATOM 669 N N . GLU A 1 84 ? 7.556 -1.006 8.700 1.00 92.69 84 GLU A N 1
ATOM 670 C CA . GLU A 1 84 ? 8.215 -2.270 9.071 1.00 92.69 84 GLU A CA 1
ATOM 671 C C . GLU A 1 84 ? 9.009 -2.901 7.908 1.00 92.69 84 GLU A C 1
ATOM 673 O O . GLU A 1 84 ? 9.979 -3.624 8.139 1.00 92.69 84 GLU A O 1
ATOM 678 N N . ASN A 1 85 ? 8.641 -2.604 6.656 1.00 89.50 85 ASN A N 1
ATOM 679 C CA . ASN A 1 85 ? 9.305 -3.089 5.439 1.00 89.50 85 ASN A CA 1
ATOM 680 C C . ASN A 1 85 ? 10.251 -2.053 4.801 1.00 89.50 85 ASN A C 1
ATOM 682 O O . ASN A 1 85 ? 10.580 -2.148 3.608 1.00 89.50 85 ASN A O 1
ATOM 686 N N . GLY A 1 86 ? 10.719 -1.087 5.596 1.00 88.06 86 GLY A N 1
ATOM 687 C CA . GLY A 1 86 ? 11.779 -0.150 5.221 1.00 88.06 86 GLY A CA 1
ATOM 688 C C . GLY A 1 86 ? 11.314 1.047 4.396 1.00 88.06 86 GLY A C 1
ATOM 689 O O . GLY A 1 86 ? 12.146 1.723 3.791 1.00 88.06 86 GLY A O 1
ATOM 690 N N . TRP A 1 87 ? 10.008 1.316 4.349 1.00 89.62 87 TRP A N 1
ATOM 691 C CA . TRP A 1 87 ? 9.486 2.547 3.767 1.00 89.62 87 TRP A CA 1
ATOM 692 C C . TRP A 1 87 ? 9.622 3.700 4.761 1.00 89.62 87 TRP A C 1
ATOM 694 O O . TRP A 1 87 ? 9.250 3.582 5.923 1.00 89.62 87 TRP A O 1
ATOM 704 N N . THR A 1 88 ? 10.137 4.836 4.299 1.00 88.69 88 THR A N 1
ATOM 705 C CA . THR A 1 88 ? 10.263 6.051 5.113 1.00 88.69 88 THR A CA 1
ATOM 706 C C . THR A 1 88 ? 9.198 7.050 4.696 1.00 88.69 88 THR A C 1
ATOM 708 O O . THR A 1 88 ? 9.083 7.363 3.513 1.00 88.69 88 THR A O 1
ATOM 711 N N . ARG A 1 89 ? 8.418 7.568 5.647 1.00 84.94 89 ARG A N 1
ATOM 712 C CA . ARG A 1 89 ? 7.398 8.586 5.366 1.00 84.94 89 ARG A CA 1
ATOM 713 C C . ARG A 1 89 ? 8.034 9.817 4.710 1.00 84.94 89 ARG A C 1
ATOM 715 O O . ARG A 1 89 ? 9.015 10.354 5.220 1.00 84.94 89 ARG A O 1
ATOM 722 N N . LYS A 1 90 ? 7.449 10.289 3.607 1.00 82.12 90 LYS A N 1
ATOM 723 C CA . LYS A 1 90 ? 7.787 11.596 3.034 1.00 82.12 90 LYS A CA 1
ATOM 724 C C . LYS A 1 90 ? 7.087 12.692 3.829 1.00 82.12 90 LYS A C 1
ATOM 726 O O . LYS A 1 90 ? 5.886 12.603 4.091 1.00 82.12 90 LYS A O 1
ATOM 731 N N . GLU A 1 91 ? 7.820 13.747 4.164 1.00 69.31 91 GLU A N 1
ATOM 732 C CA . GLU A 1 91 ? 7.203 15.003 4.582 1.00 69.31 91 GLU A CA 1
ATOM 733 C C . GLU A 1 91 ? 6.503 15.607 3.361 1.00 69.31 91 GLU A C 1
ATOM 735 O O . GLU A 1 91 ? 7.139 16.049 2.405 1.00 69.31 91 GLU A O 1
ATOM 740 N N . THR A 1 92 ? 5.174 15.549 3.347 1.00 62.31 92 THR A N 1
ATOM 741 C CA . THR A 1 92 ? 4.362 16.158 2.294 1.00 62.31 92 THR A CA 1
ATOM 742 C C . THR A 1 92 ? 3.580 17.320 2.868 1.00 62.31 92 THR A C 1
ATOM 744 O O . THR A 1 92 ? 2.912 17.149 3.879 1.00 62.31 92 THR A O 1
ATOM 747 N N . ASN A 1 93 ? 3.532 18.446 2.155 1.00 55.06 93 ASN A N 1
ATOM 748 C CA . ASN A 1 93 ? 2.652 19.578 2.493 1.00 55.06 93 ASN A CA 1
ATOM 749 C C . ASN A 1 93 ? 1.151 19.270 2.282 1.00 55.06 93 ASN A C 1
ATOM 751 O O . ASN A 1 93 ? 0.308 20.155 2.410 1.00 55.06 93 ASN A O 1
ATOM 755 N N . MET A 1 94 ? 0.812 18.031 1.915 1.00 54.62 94 MET A N 1
ATOM 756 C CA . MET A 1 94 ? -0.552 17.518 1.845 1.00 54.62 94 MET A CA 1
ATOM 757 C C . MET A 1 94 ? -0.914 16.888 3.192 1.00 54.62 94 MET A C 1
ATOM 759 O O . MET A 1 94 ? -0.976 15.667 3.314 1.00 54.62 94 MET A O 1
ATOM 763 N N . ASP A 1 95 ? -1.140 17.720 4.207 1.00 48.38 95 ASP A N 1
ATOM 764 C CA . ASP A 1 95 ? -1.753 17.278 5.462 1.00 48.38 95 ASP A CA 1
ATOM 765 C C . ASP A 1 95 ? -3.234 16.986 5.206 1.00 48.38 95 ASP A C 1
ATOM 767 O O . ASP A 1 95 ? -4.116 17.821 5.411 1.00 48.38 95 ASP A O 1
ATOM 771 N N . ASN A 1 96 ? -3.525 15.792 4.693 1.00 60.06 96 ASN A N 1
ATOM 772 C CA . ASN A 1 96 ? -4.862 15.241 4.801 1.00 60.06 96 ASN A CA 1
ATOM 773 C C . ASN A 1 96 ? -4.797 13.831 5.391 1.00 60.06 96 ASN A C 1
ATOM 775 O O . ASN A 1 96 ? -3.947 13.016 5.030 1.00 60.06 96 ASN A O 1
ATOM 779 N N . ASP A 1 97 ? -5.734 13.530 6.289 1.00 65.56 97 ASP A N 1
ATOM 780 C CA . ASP A 1 97 ? -5.802 12.247 7.000 1.00 65.56 97 ASP A CA 1
ATOM 781 C C . ASP A 1 97 ? -6.027 11.044 6.066 1.00 65.56 97 ASP A C 1
ATOM 783 O O . ASP A 1 97 ? -5.946 9.891 6.491 1.00 65.56 97 ASP A O 1
ATOM 787 N N . ARG A 1 98 ? -6.298 11.291 4.777 1.00 67.31 98 ARG A N 1
ATOM 788 C CA . ARG A 1 98 ? -6.623 10.273 3.777 1.00 67.31 98 ARG A CA 1
ATOM 789 C C . ARG A 1 98 ? -5.438 9.858 2.921 1.00 67.31 98 ARG A C 1
ATOM 791 O O . ARG A 1 98 ? -5.544 8.809 2.301 1.00 67.31 98 ARG A O 1
ATOM 798 N N . TYR A 1 99 ? -4.339 10.610 2.902 1.00 77.00 99 TYR A N 1
ATOM 799 C CA . TYR A 1 99 ? -3.180 10.385 2.041 1.00 77.00 99 TYR A CA 1
ATOM 800 C C . TYR A 1 99 ? -1.931 10.181 2.889 1.00 77.00 99 TYR A C 1
ATOM 802 O O . TYR A 1 99 ? -1.660 10.916 3.832 1.00 77.00 99 TYR A O 1
ATOM 810 N N . TRP A 1 100 ? -1.191 9.119 2.625 1.00 83.06 100 TRP A N 1
ATOM 811 C CA . TRP A 1 100 ? 0.144 8.924 3.177 1.00 83.06 100 TRP A CA 1
ATOM 812 C C . TRP A 1 100 ? 1.071 8.631 2.016 1.00 83.06 100 TRP A C 1
ATOM 814 O O . TRP A 1 100 ? 0.664 7.937 1.085 1.00 83.06 100 TRP A O 1
ATOM 824 N N . SER A 1 101 ? 2.304 9.127 2.072 1.00 84.56 101 SER A N 1
ATOM 825 C CA . SER A 1 101 ? 3.313 8.736 1.097 1.00 84.56 101 SER A CA 1
ATOM 826 C C . SER A 1 101 ? 4.639 8.395 1.742 1.00 84.56 101 SER A C 1
ATOM 828 O O . SER A 1 101 ? 5.026 8.975 2.759 1.00 84.56 101 SER A O 1
ATOM 830 N N . GLY A 1 102 ? 5.319 7.437 1.131 1.00 83.88 102 GLY A N 1
ATOM 831 C CA . GLY A 1 102 ? 6.590 6.917 1.584 1.00 83.88 102 GLY A CA 1
ATOM 832 C C . GLY A 1 102 ? 7.577 6.805 0.442 1.00 83.88 102 GLY A C 1
ATOM 833 O O . GLY A 1 102 ? 7.209 6.768 -0.732 1.00 83.88 102 GLY A O 1
ATOM 834 N N . ILE A 1 103 ? 8.846 6.758 0.811 1.00 83.69 103 ILE A N 1
ATOM 835 C CA . ILE A 1 103 ? 9.962 6.532 -0.085 1.00 83.69 103 ILE A CA 1
ATOM 836 C C . ILE A 1 103 ? 10.733 5.309 0.373 1.00 83.69 103 ILE A C 1
ATOM 838 O O . ILE A 1 103 ? 10.936 5.099 1.572 1.00 83.69 103 ILE A O 1
ATOM 842 N N . LYS A 1 104 ? 11.180 4.512 -0.585 1.00 82.94 104 LYS A N 1
ATOM 843 C CA . LYS A 1 104 ? 12.121 3.429 -0.339 1.00 82.94 104 LYS A CA 1
ATOM 844 C C . LYS A 1 104 ? 13.206 3.498 -1.395 1.00 82.94 104 LYS A C 1
ATOM 846 O O . LYS A 1 104 ? 12.920 3.532 -2.592 1.00 82.94 104 LYS A O 1
ATOM 851 N N . PHE A 1 105 ? 14.454 3.542 -0.941 1.00 71.19 105 PHE A N 1
ATOM 852 C CA . PHE A 1 105 ? 15.604 3.552 -1.835 1.00 71.19 105 PHE A CA 1
ATOM 853 C C . PHE A 1 105 ? 15.711 2.186 -2.520 1.00 71.19 105 PHE A C 1
ATOM 855 O O . PH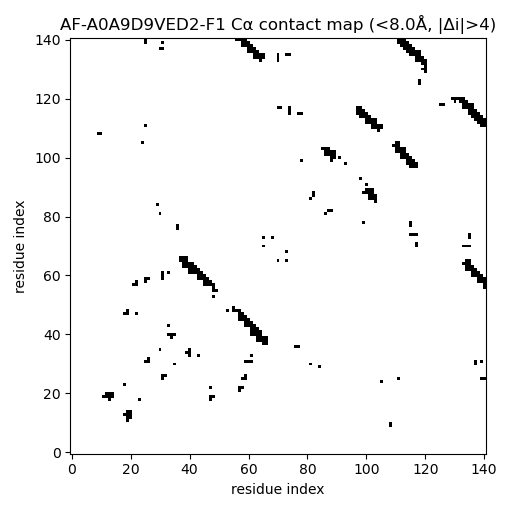E A 1 105 ? 16.095 1.197 -1.896 1.00 71.19 105 PHE A O 1
ATOM 862 N N . GLY A 1 106 ? 15.376 2.133 -3.811 1.00 58.69 106 GLY A N 1
ATOM 863 C CA . GLY A 1 106 ? 15.450 0.927 -4.647 1.00 58.69 106 GLY A CA 1
ATOM 864 C C . GLY A 1 106 ? 16.873 0.557 -5.090 1.00 58.69 106 GLY A C 1
ATOM 865 O O . GLY A 1 106 ? 17.055 -0.291 -5.962 1.00 58.69 106 GLY A O 1
ATOM 866 N N . GLY A 1 107 ? 17.900 1.201 -4.528 1.00 60.50 107 GLY A N 1
ATOM 867 C CA . GLY A 1 107 ? 19.286 1.072 -4.972 1.00 60.50 107 GLY A CA 1
ATOM 868 C C . GLY A 1 107 ? 19.624 2.020 -6.129 1.00 60.50 107 GLY A C 1
ATOM 869 O O . GLY A 1 107 ? 19.452 3.227 -6.017 1.00 60.50 107 GLY A O 1
ATOM 870 N N . VAL A 1 108 ? 20.178 1.487 -7.224 1.00 43.41 108 VAL A N 1
ATOM 871 C CA . VAL A 1 108 ? 21.045 2.225 -8.173 1.00 43.41 108 VAL A CA 1
ATOM 872 C C . VAL A 1 108 ? 20.359 3.123 -9.219 1.00 43.41 108 VAL A C 1
ATOM 874 O O . VAL A 1 108 ? 21.068 3.641 -10.082 1.00 43.41 108 VAL A O 1
ATOM 877 N N . SER A 1 109 ? 19.035 3.336 -9.226 1.00 49.38 109 SER A N 1
ATOM 878 C CA . SER A 1 109 ? 18.445 4.157 -10.311 1.00 49.38 109 SER A CA 1
ATOM 879 C C . SER A 1 109 ? 17.192 4.986 -10.041 1.00 49.38 109 SER A C 1
ATOM 881 O O . SER A 1 109 ? 16.974 5.914 -10.812 1.00 49.38 109 SER A O 1
ATOM 883 N N . TYR A 1 110 ? 16.391 4.749 -9.002 1.00 56.31 110 TYR A N 1
ATOM 884 C CA . TYR A 1 110 ? 15.294 5.664 -8.647 1.00 56.31 110 TYR A CA 1
ATOM 885 C C . TYR A 1 110 ? 14.735 5.343 -7.260 1.00 56.31 110 TYR A C 1
ATOM 887 O O . TYR A 1 110 ? 14.809 4.211 -6.773 1.00 56.31 110 TYR A O 1
ATOM 895 N N . ASP A 1 111 ? 14.168 6.370 -6.639 1.00 66.38 111 ASP A N 1
ATOM 896 C CA . ASP A 1 111 ? 13.352 6.236 -5.444 1.00 66.38 111 ASP A CA 1
ATOM 897 C C . ASP A 1 111 ? 11.996 5.648 -5.824 1.00 66.38 111 ASP A C 1
ATOM 899 O O . ASP A 1 111 ? 11.338 6.169 -6.725 1.00 66.38 111 ASP A O 1
ATOM 903 N N . ILE A 1 112 ? 11.562 4.601 -5.119 1.00 74.69 112 ILE A N 1
ATOM 904 C CA . ILE A 1 112 ? 10.188 4.115 -5.249 1.00 74.69 112 ILE A CA 1
ATOM 905 C C . ILE A 1 112 ? 9.314 4.960 -4.327 1.00 74.69 112 ILE A C 1
ATOM 907 O O . ILE A 1 112 ? 9.628 5.155 -3.149 1.00 74.69 112 ILE A O 1
ATOM 911 N N . ASN A 1 113 ? 8.219 5.463 -4.872 1.00 82.31 113 ASN A N 1
ATOM 912 C CA . ASN A 1 113 ? 7.187 6.207 -4.182 1.00 82.31 113 ASN A CA 1
ATOM 913 C C . ASN A 1 113 ? 6.040 5.266 -3.859 1.00 82.31 113 ASN A C 1
ATOM 915 O O . ASN A 1 113 ? 5.505 4.589 -4.730 1.00 82.31 113 ASN A O 1
ATOM 919 N N . LEU A 1 114 ? 5.629 5.275 -2.605 1.00 84.31 114 LEU A N 1
ATOM 920 C CA . LEU A 1 114 ? 4.422 4.618 -2.147 1.00 84.31 114 LEU A CA 1
ATOM 921 C C . LEU A 1 114 ? 3.408 5.689 -1.798 1.00 84.31 114 LEU A C 1
ATOM 923 O O . LEU A 1 114 ? 3.756 6.661 -1.130 1.00 84.31 114 LEU A O 1
ATOM 927 N N . SER A 1 115 ? 2.155 5.490 -2.184 1.00 83.75 115 SER A N 1
ATOM 928 C CA . SER A 1 115 ? 1.037 6.231 -1.614 1.00 83.75 115 SER A CA 1
ATOM 929 C C . SER A 1 115 ? -0.040 5.288 -1.102 1.00 83.75 115 SER A C 1
ATOM 931 O O . SER A 1 115 ? -0.413 4.345 -1.801 1.00 83.75 115 SER A O 1
ATOM 933 N N . VAL A 1 116 ? -0.557 5.570 0.091 1.00 82.38 116 VAL A N 1
ATOM 934 C CA . VAL A 1 116 ? -1.668 4.845 0.712 1.00 82.38 116 VAL A CA 1
ATOM 935 C C . VAL A 1 116 ? -2.818 5.821 0.911 1.00 82.38 116 VAL A C 1
ATOM 937 O O . VAL A 1 116 ? -2.716 6.759 1.711 1.00 82.38 116 VAL A O 1
ATOM 940 N N . THR A 1 117 ? -3.907 5.597 0.178 1.00 84.31 117 THR A N 1
ATOM 941 C CA . THR A 1 117 ? -5.026 6.539 0.088 1.00 84.31 117 THR A CA 1
ATOM 942 C C . THR A 1 117 ? -6.351 5.875 0.442 1.00 84.31 117 THR A C 1
ATOM 944 O O . THR A 1 117 ? -6.598 4.742 0.040 1.00 84.31 117 THR A O 1
ATOM 947 N N . ILE A 1 118 ? -7.224 6.573 1.172 1.00 83.69 118 ILE A N 1
ATOM 948 C CA . ILE A 1 118 ? -8.633 6.169 1.301 1.00 83.69 118 ILE A CA 1
ATOM 949 C C . ILE A 1 118 ? -9.412 6.743 0.115 1.00 83.69 118 ILE A C 1
ATOM 951 O O . ILE A 1 118 ? -9.588 7.959 0.013 1.00 83.69 118 ILE A O 1
ATOM 955 N N . GLU A 1 119 ? -9.898 5.862 -0.752 1.00 80.12 119 GLU A N 1
ATOM 956 C CA . GLU A 1 119 ? -10.754 6.206 -1.885 1.00 80.12 119 GLU A CA 1
ATOM 957 C C . GLU A 1 119 ? -12.222 6.173 -1.449 1.00 80.12 119 GLU A C 1
ATOM 959 O O . GLU A 1 119 ? -12.692 5.211 -0.832 1.00 80.12 119 GLU A O 1
ATOM 964 N N . ASP A 1 120 ? -12.949 7.241 -1.773 1.00 73.56 120 ASP A N 1
ATOM 965 C CA . ASP A 1 120 ? -14.368 7.405 -1.470 1.00 73.56 120 ASP A CA 1
ATOM 966 C C . ASP A 1 120 ? -15.110 7.668 -2.785 1.00 73.56 120 ASP A C 1
ATOM 968 O O . ASP A 1 120 ? -14.794 8.661 -3.443 1.00 73.56 120 ASP A O 1
ATOM 972 N N . PRO A 1 121 ? -16.067 6.817 -3.197 1.00 66.06 121 PRO A N 1
ATOM 973 C CA . PRO A 1 121 ? -16.752 6.960 -4.480 1.00 66.06 121 PRO A CA 1
ATOM 974 C C . PRO A 1 121 ? -17.549 8.267 -4.597 1.00 66.06 121 PRO A C 1
ATOM 976 O O . PRO A 1 121 ? -17.796 8.746 -5.703 1.00 66.06 121 PRO A O 1
ATOM 979 N N . ASP A 1 122 ? -17.894 8.885 -3.465 1.00 62.78 122 ASP A N 1
ATOM 980 C CA . ASP A 1 122 ? -18.576 10.179 -3.421 1.00 62.78 122 ASP A CA 1
ATOM 981 C C . ASP A 1 122 ? -17.613 11.369 -3.614 1.00 62.78 122 ASP A C 1
ATOM 983 O O . ASP A 1 122 ? -18.041 12.504 -3.847 1.00 62.78 122 ASP A O 1
ATOM 987 N N . ASN A 1 123 ? -16.298 11.135 -3.547 1.00 60.75 123 ASN A N 1
ATOM 988 C CA . ASN A 1 123 ? -15.277 12.161 -3.709 1.00 60.75 123 ASN A CA 1
ATOM 989 C C . ASN A 1 123 ? -14.785 12.230 -5.162 1.00 60.75 123 ASN A C 1
ATOM 991 O O . ASN A 1 123 ? -13.814 11.584 -5.547 1.00 60.75 123 ASN A O 1
ATOM 995 N N . LYS A 1 124 ? -15.414 13.101 -5.959 1.00 53.06 124 LYS A N 1
ATOM 996 C CA . LYS A 1 124 ? -15.103 13.335 -7.386 1.00 53.06 124 LYS A CA 1
ATOM 997 C C . LYS A 1 124 ? -13.693 13.884 -7.677 1.00 53.06 124 LYS A C 1
ATOM 999 O O . LYS A 1 124 ? -13.396 14.184 -8.828 1.00 53.06 124 LYS A O 1
ATOM 1004 N N . SER A 1 125 ? -12.855 14.079 -6.659 1.00 46.94 125 SER A N 1
ATOM 1005 C CA . SER A 1 125 ? -11.575 14.783 -6.783 1.00 46.94 125 SER A CA 1
ATOM 1006 C C . SER A 1 125 ? -10.379 13.877 -7.117 1.00 46.94 125 SER A C 1
ATOM 1008 O O . SER A 1 125 ? -9.365 14.395 -7.571 1.00 46.94 125 SER A O 1
ATOM 1010 N N . HIS A 1 126 ? -10.451 12.551 -6.907 1.00 45.69 126 HIS A N 1
ATOM 1011 C CA . HIS A 1 126 ? -9.223 11.728 -6.892 1.00 45.69 126 HIS A CA 1
ATOM 1012 C C . HIS A 1 126 ? -9.198 10.422 -7.696 1.00 45.69 126 HIS A C 1
ATOM 1014 O O . HIS A 1 126 ? -8.124 9.831 -7.808 1.00 45.69 126 HIS A O 1
ATOM 1020 N N . SER A 1 127 ? -10.277 9.996 -8.353 1.00 48.88 127 SER A N 1
ATOM 1021 C CA . SER A 1 127 ? -10.217 8.784 -9.178 1.00 48.88 127 SER A CA 1
ATOM 1022 C C . SER A 1 127 ? -10.924 8.946 -10.524 1.00 48.88 127 SER A C 1
ATOM 1024 O O . SER A 1 127 ? -12.118 9.208 -10.607 1.00 48.88 127 SER A O 1
ATOM 1026 N N . ALA A 1 128 ? -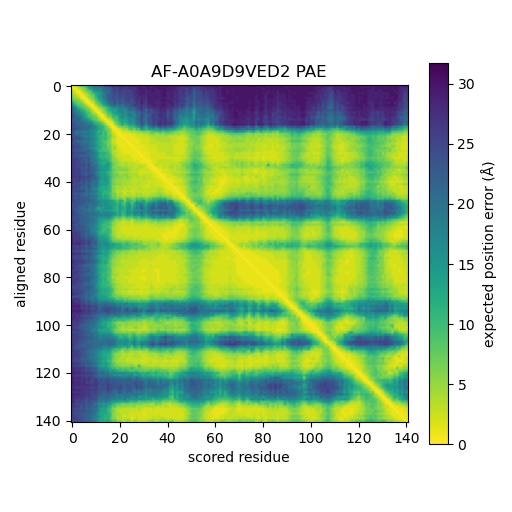10.166 8.727 -11.607 1.00 46.91 128 ALA A N 1
ATOM 1027 C CA . ALA A 1 128 ? -10.703 8.431 -12.941 1.00 46.91 128 ALA A CA 1
ATOM 1028 C C . ALA A 1 128 ? -11.428 7.065 -12.985 1.00 46.91 128 ALA A C 1
ATOM 1030 O O . ALA A 1 128 ? -12.022 6.695 -13.994 1.00 46.91 128 ALA A O 1
ATOM 1031 N N . TYR A 1 129 ? -11.388 6.329 -11.872 1.00 52.12 129 TYR A N 1
ATOM 1032 C CA . TYR A 1 129 ? -12.031 5.046 -11.664 1.00 52.12 129 TYR A CA 1
ATOM 1033 C C . TYR A 1 129 ? -13.275 5.237 -10.792 1.00 52.12 129 TYR A C 1
ATOM 1035 O O . TYR A 1 129 ? -13.189 5.568 -9.611 1.00 52.12 129 TYR A O 1
ATOM 1043 N N . HIS A 1 130 ? -14.450 5.037 -11.385 1.00 51.97 130 HIS A N 1
ATOM 1044 C CA . HIS A 1 130 ? -15.719 5.060 -10.666 1.00 51.97 130 HIS A CA 1
ATOM 1045 C C . HIS A 1 130 ? -15.876 3.778 -9.843 1.00 51.97 130 HIS A C 1
ATOM 1047 O O . HIS A 1 130 ? -16.410 2.779 -10.322 1.00 51.97 130 HIS A O 1
ATOM 1053 N N . PHE A 1 131 ? -15.417 3.799 -8.596 1.00 59.62 131 PHE A N 1
ATOM 1054 C CA . PHE A 1 131 ? -15.755 2.750 -7.640 1.00 59.62 131 PHE A CA 1
ATOM 1055 C C . PHE A 1 131 ? -17.186 2.951 -7.132 1.00 59.62 131 PHE A C 1
ATOM 1057 O O . PHE A 1 1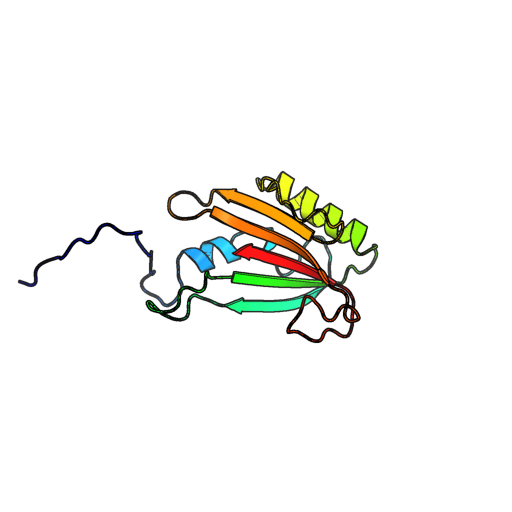31 ? -17.664 4.075 -7.025 1.00 59.62 131 PHE A O 1
ATOM 1064 N N . SER A 1 132 ? -17.883 1.868 -6.791 1.00 58.84 132 SER A N 1
ATOM 1065 C CA . SER A 1 132 ? -19.153 1.923 -6.047 1.00 58.84 132 SER A CA 1
ATOM 1066 C C . SER A 1 132 ? -18.949 1.750 -4.538 1.00 58.84 132 SER A C 1
ATOM 1068 O O . SER A 1 132 ? -19.915 1.652 -3.783 1.00 58.84 132 SER A O 1
ATOM 1070 N N . THR A 1 133 ? -17.701 1.608 -4.082 1.00 70.69 133 THR A N 1
ATOM 1071 C CA . THR A 1 133 ? -17.379 1.189 -2.713 1.00 70.69 133 THR A CA 1
ATOM 1072 C C . THR A 1 133 ? -16.100 1.858 -2.230 1.00 70.69 133 THR A C 1
ATOM 1074 O O . THR A 1 133 ? -15.134 1.983 -2.981 1.00 70.69 133 THR A O 1
ATOM 1077 N N . LYS A 1 134 ? -16.097 2.282 -0.962 1.00 80.19 134 LYS A N 1
ATOM 1078 C CA . LYS A 1 134 ? -14.918 2.861 -0.314 1.00 80.19 134 LYS A CA 1
ATOM 1079 C C . LYS A 1 134 ? -13.819 1.812 -0.165 1.00 80.19 134 LYS A C 1
ATOM 1081 O O . LYS A 1 134 ? -14.108 0.668 0.187 1.00 80.19 134 LYS A O 1
ATOM 1086 N N . SER A 1 135 ? -12.572 2.194 -0.410 1.00 81.62 135 SER A N 1
ATOM 1087 C CA . SER A 1 135 ? -11.440 1.262 -0.419 1.00 81.62 135 SER A CA 1
ATOM 1088 C C . SER A 1 135 ? -10.143 1.920 0.044 1.00 81.62 135 SER A C 1
ATOM 1090 O O . SER A 1 135 ? -10.041 3.144 0.120 1.00 81.62 135 SER A O 1
ATOM 1092 N N . VAL A 1 136 ? -9.149 1.098 0.377 1.00 82.44 136 VAL A N 1
ATOM 1093 C CA . VAL A 1 136 ? -7.767 1.543 0.574 1.00 82.44 136 VAL A CA 1
ATOM 1094 C C . VAL A 1 136 ? -7.003 1.269 -0.714 1.00 82.44 136 VAL A C 1
ATOM 1096 O O . VAL A 1 136 ? -6.885 0.116 -1.127 1.00 82.44 136 VAL A O 1
ATOM 1099 N N . ARG A 1 137 ? -6.487 2.322 -1.346 1.00 87.25 137 ARG A N 1
ATOM 1100 C CA . ARG A 1 137 ? -5.594 2.234 -2.500 1.00 87.25 137 ARG A CA 1
ATOM 1101 C C . ARG A 1 137 ? -4.143 2.242 -2.044 1.00 87.25 137 ARG A C 1
ATOM 1103 O O . ARG A 1 137 ? -3.743 3.108 -1.268 1.00 87.25 137 ARG A O 1
ATOM 1110 N N . VAL A 1 138 ? -3.358 1.326 -2.589 1.00 84.88 138 VAL A N 1
ATOM 1111 C CA . VAL A 1 138 ? -1.904 1.256 -2.457 1.00 84.88 138 VAL A CA 1
ATOM 1112 C C . VAL A 1 138 ? -1.307 1.455 -3.849 1.00 84.88 138 VAL A C 1
ATOM 1114 O O . VAL A 1 138 ? -1.557 0.637 -4.728 1.00 84.88 138 VAL A O 1
ATOM 1117 N N . SER A 1 139 ? -0.561 2.545 -4.046 1.00 85.38 139 SER A N 1
ATOM 1118 C CA . SER A 1 139 ? 0.124 2.879 -5.306 1.00 85.38 139 SER A CA 1
ATOM 1119 C C . SER A 1 139 ? 1.629 2.820 -5.108 1.00 85.38 139 SER A C 1
ATOM 1121 O O . SER A 1 139 ? 2.133 3.450 -4.179 1.00 85.38 139 SER A O 1
ATOM 1123 N N . LEU A 1 140 ? 2.335 2.108 -5.980 1.00 83.38 140 LEU A N 1
ATOM 1124 C CA . LEU A 1 140 ? 3.793 2.038 -6.035 1.00 83.38 140 LEU A CA 1
ATOM 1125 C C . LEU A 1 140 ? 4.253 2.615 -7.377 1.00 83.38 140 LEU A C 1
ATOM 1127 O O . LEU A 1 140 ? 3.739 2.182 -8.408 1.00 83.38 140 LEU A O 1
ATOM 1131 N N . ARG A 1 141 ? 5.182 3.578 -7.364 1.00 81.25 141 ARG A N 1
ATOM 1132 C CA . ARG A 1 141 ? 5.694 4.287 -8.552 1.00 81.25 141 ARG A CA 1
ATOM 1133 C C . ARG A 1 141 ? 7.197 4.512 -8.480 1.00 81.25 141 ARG A C 1
ATOM 1135 O O . ARG A 1 141 ? 7.633 5.135 -7.486 1.00 8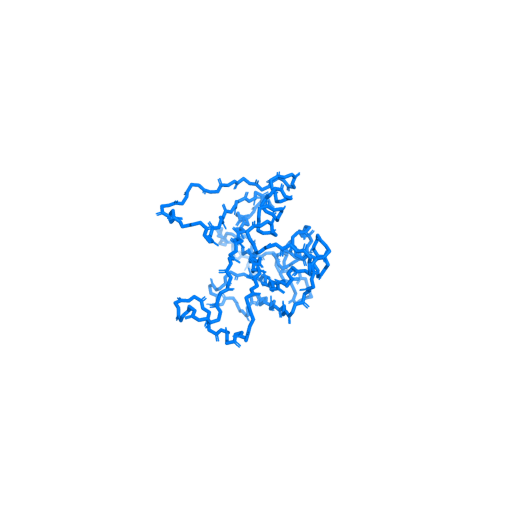1.25 141 ARG A O 1
#

Sequence (141 aa):
MAATLIYEFGRIDMGIWGESNSMKQLRADPLAKKDLLGMVLIQSDEEPNQSFMDLQTPHVDHWFLPKNKSLEEARAEVIKYAEENGWTRKETNMDNDRYWSGIKFGGVSYDINLSVTIEDPDNKSHSAYHFSTKSVRVSLR

Radius of gyration: 17.17 Å; Cα contacts (8 Å, |Δi|>4): 218; chains: 1; bounding box: 52×30×48 Å

Solvent-accessible surface area (backbone atoms only — not comparable to full-atom values): 8658 Å² total; per-residue (Å²): 141,84,84,86,82,86,73,96,65,79,88,77,56,68,48,101,67,96,47,45,55,62,53,54,52,51,62,66,35,79,83,55,42,74,72,47,94,83,26,43,62,77,48,77,48,74,49,67,62,85,43,100,85,47,86,58,73,40,36,43,37,38,32,26,36,60,82,89,55,52,71,66,56,48,47,51,49,51,51,51,51,37,46,78,70,62,32,42,77,55,94,59,98,66,87,45,100,47,55,44,44,29,39,32,83,69,68,94,82,56,68,37,36,37,37,44,32,64,46,47,59,86,50,86,84,80,56,100,63,89,47,96,56,65,31,40,35,42,37,38,63

Foldseek 3Di:
DDDDDDDPDFPQQDDPPDATVQLVLQCPQLLLDCCDPNWHWPDKDWAGQPDPPDPDDTKIKTWTDHPPDDQLVVLVVSVVVCVVRAWAWDPDPPPDSFKTKTWHPPPDGDIKIKIWGWDDLVDPPDDPDNDPDITIMIMID

pLDDT: mean 71.52, std 18.49, range [29.81, 92.69]